Protein AF-A0A4Q3TUW5-F1 (afdb_monomer_lite)

Structure (mmCIF, N/CA/C/O backbone):
data_AF-A0A4Q3TUW5-F1
#
_entry.id   AF-A0A4Q3TUW5-F1
#
loop_
_atom_site.group_PDB
_atom_site.id
_atom_site.type_symbol
_atom_site.label_atom_id
_atom_site.label_alt_id
_atom_site.label_comp_id
_atom_site.label_asym_id
_atom_site.label_entity_id
_atom_site.label_seq_id
_atom_site.pdbx_PDB_ins_code
_atom_site.Cartn_x
_atom_site.Cartn_y
_atom_site.Cartn_z
_atom_site.occupancy
_atom_site.B_iso_or_equiv
_atom_site.auth_seq_id
_atom_site.auth_comp_id
_atom_site.auth_asym_id
_atom_site.auth_atom_id
_atom_site.pdbx_PDB_model_num
ATOM 1 N N . MET A 1 1 ? -29.028 70.448 -0.053 1.00 42.56 1 MET A N 1
ATOM 2 C CA . MET A 1 1 ? -29.211 69.020 -0.396 1.00 42.56 1 MET A CA 1
ATOM 3 C C . MET A 1 1 ? -28.062 68.626 -1.316 1.00 42.56 1 MET A C 1
ATOM 5 O O . MET A 1 1 ? -27.675 69.491 -2.091 1.00 42.56 1 MET A O 1
ATOM 9 N N . ASN A 1 2 ? -27.548 67.391 -1.202 1.00 38.75 2 ASN A N 1
ATOM 10 C CA . ASN A 1 2 ? -26.558 66.695 -2.062 1.00 38.75 2 ASN A CA 1
ATOM 11 C C . ASN A 1 2 ? -25.216 66.397 -1.357 1.00 38.75 2 ASN A C 1
ATOM 13 O O . ASN A 1 2 ? -24.360 67.266 -1.216 1.00 38.75 2 ASN A O 1
ATOM 17 N N . ARG A 1 3 ? -25.039 65.134 -0.942 1.00 40.03 3 ARG A N 1
ATOM 18 C CA . ARG A 1 3 ? -23.744 64.513 -0.608 1.00 40.03 3 ARG A CA 1
ATOM 19 C C . ARG A 1 3 ? -23.349 63.587 -1.771 1.00 40.03 3 ARG A C 1
ATOM 21 O O . ARG A 1 3 ? -24.247 62.940 -2.309 1.00 40.03 3 ARG A O 1
ATOM 28 N N . PRO A 1 4 ? -22.064 63.486 -2.151 1.00 46.38 4 PRO A N 1
ATOM 29 C CA . PRO A 1 4 ? -21.613 62.557 -3.181 1.00 46.38 4 PRO A CA 1
ATOM 30 C C . PRO A 1 4 ? -21.375 61.166 -2.579 1.00 46.38 4 PRO A C 1
ATOM 32 O O . PRO A 1 4 ? -21.026 61.040 -1.403 1.00 46.38 4 PRO A O 1
ATOM 35 N N . SER A 1 5 ? -21.530 60.108 -3.372 1.00 41.59 5 SER A N 1
ATOM 36 C CA . SER A 1 5 ? -21.041 58.769 -3.021 1.00 41.59 5 SER A CA 1
ATOM 37 C C . SER A 1 5 ? -20.654 58.016 -4.294 1.00 41.59 5 SER A C 1
ATOM 39 O O . SER A 1 5 ? -21.504 57.727 -5.131 1.00 41.59 5 SER A O 1
ATOM 41 N N . LEU A 1 6 ? -19.352 57.749 -4.437 1.00 49.25 6 LEU A N 1
ATOM 42 C CA . LEU A 1 6 ? -18.800 56.729 -5.328 1.00 49.25 6 LEU A CA 1
ATOM 43 C C . LEU A 1 6 ? -19.151 55.344 -4.771 1.00 49.25 6 LEU A C 1
ATOM 45 O O . LEU A 1 6 ? -19.050 55.142 -3.563 1.00 49.25 6 LEU A O 1
ATOM 49 N N . ALA A 1 7 ? -19.403 54.373 -5.645 1.00 38.47 7 ALA A N 1
ATOM 50 C CA . ALA A 1 7 ? -19.049 52.986 -5.366 1.00 38.47 7 ALA A CA 1
ATOM 51 C C . ALA A 1 7 ? -18.741 52.247 -6.672 1.00 38.47 7 ALA A C 1
ATOM 53 O O . ALA A 1 7 ? -19.529 52.252 -7.616 1.00 38.47 7 ALA A O 1
ATOM 54 N N . ALA A 1 8 ? -17.550 51.655 -6.696 1.00 43.69 8 ALA A N 1
ATOM 55 C CA . ALA A 1 8 ? -17.037 50.764 -7.716 1.00 43.69 8 ALA A CA 1
ATOM 56 C C . ALA A 1 8 ? -17.825 49.446 -7.736 1.00 43.69 8 ALA A C 1
ATOM 58 O O . ALA A 1 8 ? -18.178 48.924 -6.680 1.00 43.69 8 ALA A O 1
ATOM 59 N N . ALA A 1 9 ? -18.036 48.875 -8.920 1.00 39.12 9 ALA A N 1
ATOM 60 C CA . ALA A 1 9 ? -18.413 47.474 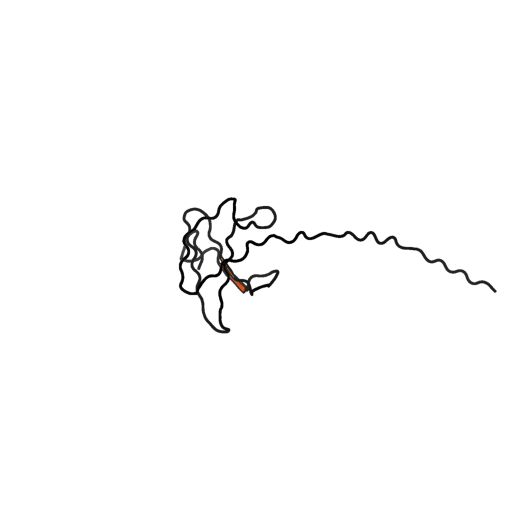-9.047 1.00 39.12 9 ALA A CA 1
ATOM 61 C C . ALA A 1 9 ? -17.156 46.677 -9.412 1.00 39.12 9 ALA A C 1
ATOM 63 O O . ALA A 1 9 ? -16.586 46.829 -10.490 1.00 39.12 9 ALA A O 1
ATOM 64 N N . VAL A 1 10 ? -16.703 45.887 -8.442 1.00 45.72 10 VAL A N 1
ATOM 65 C CA . VAL A 1 10 ? -15.608 44.923 -8.531 1.00 45.72 10 VAL A CA 1
ATOM 66 C C . VAL A 1 10 ? -16.059 43.774 -9.433 1.00 45.72 10 VAL A C 1
ATOM 68 O O . VAL A 1 10 ? -17.047 43.109 -9.132 1.00 45.72 10 VAL A O 1
ATOM 71 N N . SER A 1 11 ? -15.347 43.526 -10.532 1.00 42.22 11 SER A N 1
ATOM 72 C CA . SER A 1 11 ? -15.544 42.311 -11.327 1.00 42.22 11 SER A CA 1
ATOM 73 C C . SER A 1 11 ? -14.943 41.124 -10.584 1.00 42.22 11 SER A C 1
ATOM 75 O O . SER A 1 11 ? -13.726 40.952 -10.557 1.00 42.22 11 SER A O 1
ATOM 77 N N . THR A 1 12 ? -15.786 40.283 -9.994 1.00 53.69 12 THR A N 1
ATOM 78 C CA . THR A 1 12 ? -15.377 38.956 -9.533 1.00 53.69 12 THR A CA 1
ATOM 79 C C . THR A 1 12 ? -15.289 38.028 -10.740 1.00 53.69 12 THR A C 1
ATOM 81 O O . THR A 1 12 ? -16.297 37.487 -11.193 1.00 53.69 12 THR A O 1
ATOM 84 N N . VAL A 1 13 ? -14.086 37.840 -11.279 1.00 51.00 13 VAL A N 1
ATOM 85 C CA . VAL A 1 13 ? -13.803 36.658 -12.097 1.00 51.00 13 VAL A CA 1
ATOM 86 C C . VAL A 1 13 ? -13.690 35.489 -11.122 1.00 51.00 13 VAL A C 1
ATOM 88 O O . VAL A 1 13 ? -12.693 35.354 -10.419 1.00 51.00 13 VAL A O 1
ATOM 91 N N . ALA A 1 14 ? -14.739 34.676 -11.027 1.00 53.44 14 ALA A N 1
ATOM 92 C CA . ALA A 1 14 ? -14.663 33.398 -10.337 1.00 53.44 14 ALA A CA 1
ATOM 93 C C . ALA A 1 14 ? -13.875 32.428 -11.232 1.00 53.44 14 ALA A C 1
ATOM 95 O O . ALA A 1 14 ? -14.402 31.940 -12.231 1.00 53.44 14 ALA A O 1
ATOM 96 N N . LEU A 1 15 ? -12.604 32.174 -10.903 1.00 52.22 15 LEU A N 1
ATOM 97 C CA . LEU A 1 15 ? -11.896 31.005 -11.423 1.00 52.22 15 LEU A CA 1
ATOM 98 C C . LEU A 1 15 ? -12.567 29.768 -10.814 1.00 52.22 15 LEU A C 1
ATOM 100 O O . LEU A 1 15 ? -12.303 29.401 -9.672 1.00 52.22 15 LEU A O 1
ATOM 104 N N . LEU A 1 16 ? -13.471 29.147 -11.568 1.00 49.72 16 LEU A N 1
ATOM 105 C CA . LEU A 1 16 ? -13.942 27.797 -11.286 1.00 49.72 16 LEU A CA 1
ATOM 106 C C . LEU A 1 16 ? -12.793 26.844 -11.612 1.00 49.72 16 LEU A C 1
ATOM 108 O O . LEU A 1 16 ? -12.635 26.416 -12.755 1.00 49.72 16 LEU A O 1
ATOM 112 N N . TRP A 1 17 ? -11.963 26.538 -10.617 1.00 59.00 17 TRP A N 1
ATOM 113 C CA . TRP A 1 17 ? -11.094 25.376 -10.706 1.00 59.00 17 TRP A CA 1
ATOM 114 C C . TRP A 1 17 ? -12.005 24.157 -10.581 1.00 59.00 17 TRP A C 1
ATOM 116 O O . TRP A 1 17 ? -12.429 23.785 -9.490 1.00 59.00 17 TRP A O 1
ATOM 126 N N . ALA A 1 18 ? -12.414 23.597 -11.717 1.00 54.12 18 ALA A N 1
ATOM 127 C CA . ALA A 1 18 ? -13.023 22.282 -11.721 1.00 54.12 18 ALA A CA 1
ATOM 128 C C . ALA A 1 18 ? -11.914 21.293 -11.348 1.00 54.12 18 ALA A C 1
ATOM 130 O O . ALA A 1 18 ? -11.131 20.887 -12.206 1.00 54.12 18 ALA A O 1
ATOM 131 N N . ALA A 1 19 ? -11.818 20.950 -10.063 1.00 51.56 19 ALA A N 1
ATOM 132 C CA . ALA A 1 19 ? -11.177 19.714 -9.657 1.00 51.56 19 ALA A CA 1
ATOM 133 C C . ALA A 1 19 ? -11.987 18.597 -10.322 1.00 51.56 19 ALA A C 1
ATOM 135 O O . ALA A 1 19 ? -13.115 18.306 -9.919 1.00 51.56 19 ALA A O 1
ATOM 136 N N . ALA A 1 20 ? -11.474 18.056 -11.427 1.00 48.66 20 ALA A N 1
ATOM 137 C CA . ALA A 1 20 ? -11.982 16.791 -11.923 1.00 48.66 20 ALA A CA 1
ATOM 138 C C . ALA A 1 20 ? -11.838 15.795 -10.765 1.00 48.66 20 ALA A C 1
ATOM 140 O O . ALA A 1 20 ? -10.773 15.785 -10.139 1.00 48.66 20 ALA A O 1
ATOM 141 N N . PRO A 1 21 ? -12.874 15.007 -10.431 1.00 45.53 21 PRO A N 1
ATOM 142 C CA . PRO A 1 21 ? -12.685 13.945 -9.464 1.00 45.53 21 PRO A CA 1
ATOM 143 C C . PRO A 1 21 ? -11.547 13.085 -10.005 1.00 45.53 21 PRO A C 1
ATOM 145 O O . PRO A 1 21 ? -11.609 12.630 -11.152 1.00 45.53 21 PRO A O 1
ATOM 148 N N . ALA A 1 22 ? -10.486 12.918 -9.217 1.00 51.28 22 ALA A N 1
ATOM 149 C CA . ALA A 1 22 ? -9.577 11.819 -9.457 1.00 51.28 22 ALA A CA 1
ATOM 150 C C . ALA A 1 22 ? -10.475 10.582 -9.500 1.00 51.28 22 ALA A C 1
ATOM 152 O O . ALA A 1 22 ? -11.220 10.327 -8.551 1.00 51.28 22 ALA A O 1
ATOM 153 N N . LEU A 1 23 ? -10.500 9.881 -10.632 1.00 47.69 23 LEU A N 1
ATOM 154 C CA . LEU A 1 23 ? -11.082 8.551 -10.669 1.00 47.69 23 LEU A CA 1
ATOM 155 C C . LEU A 1 23 ? -10.118 7.677 -9.872 1.00 47.69 23 LEU A C 1
ATOM 157 O O . LEU A 1 23 ? -9.266 7.007 -10.446 1.00 47.69 23 LEU A O 1
ATOM 161 N N . ALA A 1 24 ? -10.189 7.780 -8.545 1.00 55.66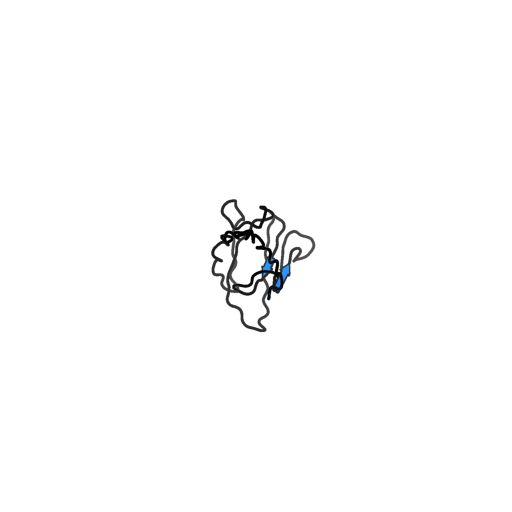 24 ALA A N 1
ATOM 162 C CA . ALA A 1 24 ? -9.609 6.793 -7.666 1.00 55.66 24 ALA A CA 1
ATOM 163 C C . ALA A 1 24 ? -10.200 5.455 -8.111 1.00 55.66 24 ALA A C 1
ATOM 165 O O . ALA A 1 24 ? -11.414 5.349 -8.330 1.00 55.66 24 ALA A O 1
ATOM 166 N N . GLN A 1 25 ? -9.335 4.472 -8.337 1.00 65.19 25 GLN A N 1
ATOM 167 C CA . GLN A 1 25 ? -9.772 3.103 -8.550 1.00 65.19 25 GLN A CA 1
ATOM 168 C C . GLN A 1 25 ? -10.757 2.748 -7.429 1.00 65.19 25 GLN A C 1
ATOM 170 O O . GLN A 1 25 ? -10.513 3.079 -6.269 1.00 65.19 25 GLN A O 1
ATOM 175 N N . ASP A 1 26 ? -11.890 2.117 -7.755 1.00 76.88 26 ASP A N 1
ATOM 176 C CA . ASP A 1 26 ? -12.783 1.623 -6.705 1.00 76.88 26 ASP A CA 1
ATOM 177 C C . ASP A 1 26 ? -11.979 0.639 -5.845 1.00 76.88 26 ASP A C 1
ATOM 179 O O . ASP A 1 26 ? -11.594 -0.436 -6.313 1.00 76.88 26 ASP A O 1
ATOM 183 N N . ALA A 1 27 ? -11.687 1.040 -4.604 1.00 87.12 27 ALA A N 1
ATOM 184 C CA . ALA A 1 27 ? -10.825 0.279 -3.711 1.00 87.12 27 ALA A CA 1
ATOM 185 C C . ALA A 1 27 ? -11.361 -1.148 -3.539 1.00 87.12 27 ALA A C 1
ATOM 187 O O . ALA A 1 27 ? -12.515 -1.362 -3.139 1.00 87.12 27 ALA A O 1
ATOM 188 N N . GLN A 1 28 ? -10.513 -2.132 -3.824 1.00 92.00 28 GLN A N 1
ATOM 189 C CA . GLN A 1 28 ? -10.901 -3.533 -3.814 1.00 92.00 28 GLN A CA 1
ATOM 190 C C . GLN A 1 28 ? -11.080 -4.028 -2.372 1.00 92.00 28 GLN A C 1
ATOM 192 O O . GLN A 1 28 ? -10.222 -3.788 -1.521 1.00 92.00 28 GLN A O 1
ATOM 197 N N . PRO A 1 29 ? -12.157 -4.763 -2.047 1.00 94.94 29 PRO A N 1
ATOM 198 C CA . PRO A 1 29 ? -12.320 -5.314 -0.709 1.00 94.94 29 PRO A CA 1
ATOM 199 C C . PRO A 1 29 ? -11.222 -6.335 -0.390 1.00 94.94 29 PRO A C 1
ATOM 201 O O . PRO A 1 29 ? -11.073 -7.337 -1.093 1.00 94.94 29 PRO A O 1
ATOM 204 N N . LEU A 1 30 ? -10.521 -6.143 0.724 1.00 95.88 30 LEU A N 1
ATOM 205 C CA . LEU A 1 30 ? -9.502 -7.053 1.231 1.00 95.88 30 LEU A CA 1
ATOM 206 C C . LEU A 1 30 ? -9.884 -7.555 2.624 1.00 95.88 30 LEU A C 1
ATOM 208 O O . LEU A 1 30 ? -10.303 -6.805 3.503 1.00 95.88 30 LEU A O 1
ATOM 212 N N . ARG A 1 31 ? -9.738 -8.863 2.845 1.00 96.50 31 ARG A N 1
ATOM 213 C CA . ARG A 1 31 ? -9.900 -9.448 4.181 1.00 96.50 31 ARG A CA 1
ATOM 214 C C . ARG A 1 31 ? -8.560 -9.441 4.900 1.00 96.50 31 ARG A C 1
ATOM 216 O O . ARG A 1 31 ? -7.566 -9.883 4.335 1.00 96.50 31 ARG A O 1
ATOM 223 N N . ILE A 1 32 ? -8.551 -9.031 6.165 1.00 95.69 32 ILE A N 1
ATOM 224 C CA . ILE A 1 32 ? -7.354 -9.120 7.011 1.00 95.69 32 ILE A CA 1
ATOM 225 C C . ILE A 1 32 ? -6.869 -10.577 7.063 1.00 95.69 32 ILE A C 1
ATOM 227 O O . ILE A 1 32 ? -7.656 -11.494 7.311 1.00 95.69 32 ILE A O 1
ATOM 231 N N . GLY A 1 33 ? -5.571 -10.774 6.819 1.00 95.62 33 GLY A N 1
ATOM 232 C CA . GLY A 1 33 ? -4.931 -12.089 6.718 1.00 95.62 33 GLY A CA 1
ATOM 233 C C . GLY A 1 33 ? -4.981 -12.719 5.322 1.00 95.62 33 GLY A C 1
ATOM 234 O O . GLY A 1 33 ? -4.484 -13.830 5.150 1.00 95.62 33 GLY A O 1
ATOM 235 N N . ALA A 1 34 ? -5.575 -12.050 4.330 1.00 97.00 34 ALA A N 1
ATOM 236 C CA . ALA A 1 34 ? -5.456 -12.454 2.935 1.00 97.00 34 ALA A CA 1
ATOM 237 C C . ALA A 1 34 ? -4.111 -12.014 2.338 1.00 97.00 34 ALA A C 1
ATOM 239 O O . ALA A 1 34 ? -3.529 -11.015 2.751 1.00 97.00 34 ALA A O 1
ATOM 240 N N . THR A 1 35 ? -3.664 -12.750 1.323 1.00 96.81 35 THR A N 1
ATOM 241 C CA . THR A 1 35 ? -2.527 -12.387 0.473 1.00 96.81 35 THR A CA 1
ATOM 242 C C . THR A 1 35 ? -3.045 -12.076 -0.920 1.00 96.81 35 THR A C 1
ATOM 244 O O . THR A 1 35 ? -3.843 -12.845 -1.465 1.00 96.81 35 THR A O 1
ATOM 247 N N . VAL A 1 36 ? -2.573 -10.976 -1.497 1.00 96.81 36 VAL A N 1
ATOM 248 C CA . VAL A 1 36 ? -2.830 -10.612 -2.890 1.00 96.81 36 VAL A CA 1
ATOM 249 C C . VAL A 1 36 ? -1.545 -10.810 -3.682 1.00 96.81 36 VAL A C 1
ATOM 251 O O . VAL A 1 36 ? -0.469 -10.464 -3.209 1.00 96.81 36 VAL A O 1
ATOM 254 N N . ASN A 1 37 ? -1.660 -11.403 -4.869 1.00 96.75 37 ASN A N 1
ATOM 255 C CA . ASN A 1 37 ? -0.573 -11.484 -5.839 1.00 96.75 37 ASN A CA 1
ATOM 256 C C . ASN A 1 37 ? -1.032 -10.743 -7.091 1.00 96.75 37 ASN A C 1
ATOM 258 O O . ASN A 1 37 ? -2.112 -11.041 -7.605 1.00 96.75 37 ASN A O 1
ATOM 262 N N . GLY A 1 38 ? -0.223 -9.805 -7.570 1.00 94.44 38 GLY A N 1
ATOM 263 C CA . GLY A 1 38 ? -0.590 -8.924 -8.670 1.00 94.44 38 GLY A CA 1
ATOM 264 C C . GLY A 1 38 ? 0.622 -8.231 -9.277 1.00 94.44 38 GLY A C 1
ATOM 265 O O . GLY A 1 38 ? 1.764 -8.602 -9.006 1.00 94.44 38 GLY A O 1
ATOM 266 N N . ALA A 1 39 ? 0.349 -7.245 -10.121 1.00 95.25 39 ALA A N 1
ATOM 267 C CA . ALA A 1 39 ? 1.343 -6.384 -10.740 1.00 95.25 39 ALA A CA 1
ATOM 268 C C . ALA A 1 39 ? 0.721 -5.007 -10.962 1.00 95.25 39 ALA A C 1
ATOM 270 O O . ALA A 1 39 ? -0.458 -4.935 -11.288 1.00 95.25 39 ALA A O 1
ATOM 271 N N . LEU A 1 40 ? 1.533 -3.958 -10.852 1.00 93.75 40 LEU A N 1
ATOM 272 C CA . LEU A 1 40 ? 1.143 -2.613 -11.254 1.00 93.75 40 LEU A CA 1
ATOM 273 C C . LEU A 1 40 ? 1.360 -2.456 -12.764 1.00 93.75 40 LEU A C 1
ATOM 275 O O . LEU A 1 40 ? 2.442 -2.721 -13.293 1.00 93.75 40 LEU A O 1
ATOM 279 N N . THR A 1 41 ? 0.316 -2.039 -13.460 1.00 93.69 41 THR A N 1
ATOM 280 C CA . THR A 1 41 ? 0.203 -1.950 -14.914 1.00 93.69 41 THR A CA 1
ATOM 281 C C . THR A 1 41 ? -0.329 -0.579 -15.339 1.00 93.69 41 THR A C 1
ATOM 283 O O . THR A 1 41 ? -0.672 0.275 -14.524 1.00 93.69 41 THR A O 1
ATOM 286 N N . ASP A 1 42 ? -0.410 -0.349 -16.652 1.00 90.62 42 ASP A N 1
ATOM 287 C CA . ASP A 1 42 ? -1.015 0.853 -17.252 1.00 90.62 42 ASP A CA 1
ATOM 288 C C . ASP A 1 42 ? -2.523 0.985 -17.060 1.00 90.62 42 ASP A C 1
ATOM 290 O O . ASP A 1 42 ? -3.075 2.045 -17.351 1.00 90.62 42 ASP A O 1
ATOM 294 N N . ALA A 1 43 ? -3.185 -0.061 -16.571 1.00 90.06 43 ALA A N 1
ATOM 295 C CA . ALA A 1 43 ? -4.610 -0.021 -16.279 1.00 90.06 43 ALA A CA 1
ATOM 296 C C . ALA A 1 43 ? -4.929 0.432 -14.843 1.00 90.06 43 ALA A C 1
ATOM 298 O O . ALA A 1 43 ? -6.092 0.738 -14.579 1.00 90.06 43 ALA A O 1
ATOM 299 N N . ASP A 1 44 ? -3.934 0.472 -13.953 1.00 92.25 44 ASP A N 1
ATOM 300 C CA . ASP A 1 44 ? -4.154 0.672 -12.518 1.00 92.25 44 ASP A CA 1
ATOM 301 C C . ASP A 1 44 ? -4.179 2.153 -12.118 1.00 92.25 44 ASP A C 1
ATOM 303 O O . ASP A 1 44 ? -3.931 3.061 -12.925 1.00 92.25 44 ASP A O 1
ATOM 307 N N . GLY A 1 45 ? -4.499 2.388 -10.843 1.00 90.00 45 GLY A N 1
ATOM 308 C CA . GLY A 1 45 ? -4.531 3.709 -10.231 1.00 90.00 45 GLY A CA 1
ATOM 309 C C . GLY A 1 45 ? -3.227 4.471 -10.448 1.00 90.00 45 GLY A C 1
ATOM 310 O O . GLY A 1 45 ? -2.135 3.902 -10.474 1.00 90.00 45 GLY A O 1
ATOM 311 N N . LYS A 1 46 ? -3.343 5.787 -10.628 1.00 91.50 46 LYS A N 1
ATOM 312 C CA . LYS A 1 46 ? -2.223 6.662 -10.974 1.00 91.50 46 LYS A CA 1
ATOM 313 C C . LYS A 1 46 ? -2.254 7.934 -10.144 1.00 91.50 46 LYS A C 1
ATOM 315 O O . LYS A 1 46 ? -3.304 8.568 -10.016 1.00 91.50 46 LYS A O 1
ATOM 320 N N . ALA A 1 47 ? -1.105 8.289 -9.582 1.00 88.12 47 ALA A N 1
ATOM 321 C CA . ALA A 1 47 ? -0.938 9.509 -8.808 1.00 88.12 47 ALA A CA 1
ATOM 322 C C . ALA A 1 47 ? -1.075 10.770 -9.674 1.00 88.12 47 ALA A C 1
ATOM 324 O O . ALA A 1 47 ? -1.086 10.715 -10.912 1.00 88.12 47 ALA A O 1
ATOM 325 N N . ALA A 1 48 ? -1.136 11.931 -9.015 1.00 85.69 48 ALA A N 1
ATOM 326 C CA . ALA A 1 48 ? -0.973 13.203 -9.706 1.00 85.69 48 ALA A CA 1
ATOM 327 C C . ALA A 1 48 ? 0.327 13.189 -10.530 1.00 85.69 48 ALA A C 1
ATOM 329 O O . ALA A 1 48 ? 1.319 12.576 -10.142 1.00 85.69 48 ALA A O 1
ATOM 330 N N . ASP A 1 49 ? 0.283 13.806 -11.708 1.00 88.50 49 ASP A N 1
ATOM 331 C CA . ASP A 1 49 ? 1.426 13.916 -12.621 1.00 88.50 49 ASP A CA 1
ATOM 332 C C . ASP A 1 49 ? 2.086 12.588 -13.064 1.00 88.50 49 ASP A C 1
ATOM 334 O O . ASP A 1 49 ? 3.160 12.620 -13.657 1.00 88.50 49 ASP A O 1
ATOM 338 N N . ASP A 1 50 ? 1.418 11.434 -12.889 1.00 84.94 50 ASP A N 1
ATOM 339 C CA . ASP A 1 50 ? 1.959 10.098 -13.235 1.00 84.94 50 ASP A CA 1
ATOM 340 C C . ASP A 1 50 ? 3.191 9.691 -12.415 1.00 84.94 50 ASP A C 1
ATOM 342 O O . ASP A 1 50 ? 4.033 8.935 -12.895 1.00 84.94 50 ASP A O 1
ATOM 346 N N . GLU A 1 51 ? 3.307 10.203 -11.187 1.00 88.69 51 GLU A N 1
ATOM 347 C CA . GLU A 1 51 ? 4.469 9.951 -10.328 1.00 88.69 51 GLU A CA 1
ATOM 348 C C . GLU A 1 51 ? 4.619 8.468 -9.956 1.00 88.69 51 GLU A C 1
ATOM 350 O O . GLU A 1 51 ? 5.724 7.930 -9.976 1.00 88.69 51 GLU A O 1
ATOM 355 N N . TYR A 1 52 ? 3.507 7.791 -9.662 1.00 90.81 52 TYR A N 1
ATOM 356 C CA . TYR A 1 52 ? 3.485 6.368 -9.335 1.00 9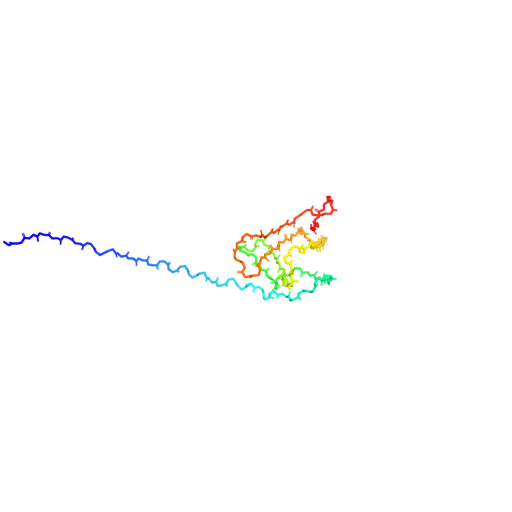0.81 52 TYR A CA 1
ATOM 357 C C . TYR A 1 52 ? 2.155 5.710 -9.715 1.00 90.81 52 TYR A C 1
ATOM 359 O O . TYR A 1 52 ? 1.137 6.374 -9.955 1.00 90.81 52 TYR A O 1
ATOM 367 N N . ARG A 1 53 ? 2.183 4.375 -9.749 1.00 94.19 53 ARG A N 1
ATOM 368 C CA . ARG A 1 53 ? 1.015 3.506 -9.918 1.00 94.19 53 ARG A CA 1
ATOM 369 C C . ARG A 1 53 ? 0.665 2.839 -8.600 1.00 94.19 53 ARG A C 1
ATOM 371 O O . ARG A 1 53 ? 1.558 2.604 -7.791 1.00 94.19 53 ARG A O 1
ATOM 378 N N . TYR A 1 54 ? -0.608 2.539 -8.388 1.00 93.94 54 TYR A N 1
ATOM 379 C CA . TYR A 1 54 ? -1.068 1.934 -7.144 1.00 93.94 54 TYR A CA 1
ATOM 380 C C . TYR A 1 54 ? -2.324 1.083 -7.334 1.00 93.94 54 TYR A C 1
ATOM 382 O O . TYR A 1 54 ? -3.127 1.315 -8.238 1.00 93.94 54 TYR A O 1
ATOM 390 N N . ASP A 1 55 ? -2.497 0.143 -6.407 1.00 94.62 55 ASP A N 1
ATOM 391 C CA . ASP A 1 55 ? -3.741 -0.576 -6.173 1.00 94.62 55 ASP A CA 1
ATOM 392 C C . ASP A 1 55 ? -4.303 -0.198 -4.805 1.00 94.62 55 ASP A C 1
ATOM 394 O O . ASP A 1 55 ? -3.636 -0.373 -3.784 1.00 94.62 55 ASP A O 1
ATOM 398 N N . ASP A 1 56 ? -5.558 0.247 -4.777 1.00 92.88 56 ASP A N 1
ATOM 399 C CA . ASP A 1 56 ? -6.260 0.522 -3.527 1.00 92.88 56 ASP A CA 1
ATOM 400 C C . ASP A 1 56 ? -7.011 -0.703 -3.008 1.00 92.88 56 ASP A C 1
ATOM 402 O O . ASP A 1 56 ? -7.788 -1.344 -3.727 1.00 92.88 56 ASP A O 1
ATOM 406 N N . TYR A 1 57 ? -6.860 -0.960 -1.708 1.00 94.25 57 TYR A N 1
ATOM 407 C CA . TYR A 1 57 ? -7.592 -1.993 -0.985 1.00 94.25 57 TYR A CA 1
ATOM 408 C C . TYR A 1 57 ? -8.336 -1.403 0.215 1.00 94.25 57 TYR A C 1
ATOM 410 O O . TYR A 1 57 ? -7.796 -0.599 0.971 1.00 94.25 57 TYR A O 1
ATOM 418 N N . ARG A 1 58 ? -9.572 -1.860 0.440 1.00 95.19 58 ARG A N 1
ATOM 419 C CA . ARG A 1 58 ? -10.401 -1.483 1.594 1.00 95.19 58 ARG A CA 1
ATOM 420 C C . ARG A 1 58 ? -10.618 -2.683 2.508 1.00 95.19 58 ARG A C 1
ATOM 422 O O . ARG A 1 58 ? -11.050 -3.741 2.055 1.00 95.19 58 ARG A O 1
ATOM 429 N N . PHE A 1 59 ? -10.384 -2.511 3.804 1.00 95.00 59 PHE A N 1
ATOM 430 C CA . PHE A 1 59 ? -10.620 -3.537 4.819 1.00 95.00 59 PHE A CA 1
ATOM 431 C C . PHE A 1 59 ? -11.204 -2.927 6.097 1.00 95.00 59 PHE A C 1
ATOM 433 O O . PHE A 1 59 ? -10.933 -1.777 6.432 1.00 95.00 59 PHE A O 1
ATOM 440 N N . ASP A 1 60 ? -11.981 -3.715 6.841 1.00 95.56 60 ASP A N 1
ATOM 441 C CA . ASP A 1 60 ? -12.537 -3.293 8.127 1.00 95.56 60 ASP A CA 1
ATOM 442 C C . ASP A 1 60 ? -11.555 -3.572 9.273 1.00 95.56 60 ASP A C 1
ATOM 444 O O . ASP A 1 60 ? -11.177 -4.721 9.520 1.00 95.56 60 ASP A O 1
ATOM 448 N N . ALA A 1 61 ? -11.199 -2.531 10.027 1.00 92.69 61 ALA A N 1
ATOM 449 C CA . ALA A 1 61 ? -10.365 -2.616 11.226 1.00 92.69 61 ALA A CA 1
ATOM 450 C C . ALA A 1 61 ? -11.102 -2.095 12.469 1.00 92.69 61 ALA A C 1
ATOM 452 O O . ALA A 1 61 ? -12.063 -1.330 12.387 1.00 92.69 61 ALA A O 1
ATOM 453 N N . ARG A 1 62 ? -10.646 -2.509 13.656 1.00 93.31 62 ARG A N 1
ATOM 454 C CA . ARG A 1 62 ? -11.179 -2.033 14.943 1.00 93.31 62 ARG 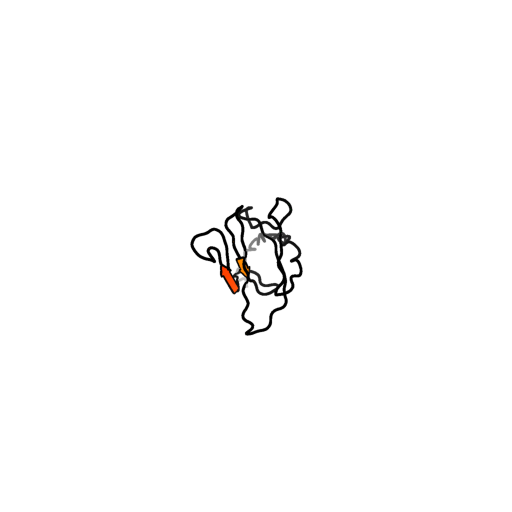A CA 1
ATOM 455 C C . ARG A 1 62 ? -10.204 -1.070 15.606 1.00 93.31 62 ARG A C 1
ATOM 457 O O . ARG A 1 62 ? -8.994 -1.271 15.556 1.00 93.31 62 ARG A O 1
ATOM 464 N N . ALA A 1 63 ? -10.727 -0.069 16.312 1.00 89.38 63 ALA A N 1
ATOM 465 C CA . ALA A 1 63 ? -9.898 0.813 17.128 1.00 89.38 63 ALA A CA 1
ATOM 466 C C . ALA A 1 63 ? -9.055 0.002 18.132 1.00 89.38 63 ALA A C 1
ATOM 468 O O . ALA A 1 63 ? -9.571 -0.882 18.820 1.00 89.38 63 ALA A O 1
ATOM 469 N N . GLY A 1 64 ? -7.753 0.293 18.197 1.00 90.94 64 GLY A N 1
ATOM 470 C CA . GLY A 1 64 ? -6.794 -0.425 19.044 1.00 90.94 64 GLY A CA 1
ATOM 471 C C . GLY A 1 64 ? -6.326 -1.781 18.499 1.00 90.94 64 GLY A C 1
ATOM 472 O O . GLY A 1 64 ? -5.507 -2.438 19.141 1.00 90.94 64 GLY A O 1
ATOM 473 N N . GLN A 1 65 ? -6.808 -2.215 17.331 1.00 94.12 65 GLN A N 1
ATOM 474 C CA . GLN A 1 65 ? -6.289 -3.400 16.655 1.00 94.12 65 GLN A CA 1
ATOM 475 C C . GLN A 1 65 ? -4.912 -3.097 16.057 1.00 94.12 65 GLN A C 1
ATOM 477 O O . GLN A 1 65 ? -4.755 -2.142 15.302 1.00 94.12 65 GLN A O 1
ATOM 482 N N . ARG A 1 66 ? -3.918 -3.931 16.375 1.00 92.38 66 ARG A N 1
ATOM 483 C CA . ARG A 1 66 ? -2.606 -3.876 15.726 1.00 92.38 66 ARG A CA 1
ATOM 484 C C . ARG A 1 66 ? -2.647 -4.695 14.442 1.00 92.38 66 ARG A C 1
ATOM 486 O O . ARG A 1 66 ? -3.035 -5.863 14.480 1.00 92.38 66 ARG A O 1
ATOM 493 N N . LEU A 1 67 ? -2.249 -4.073 13.341 1.00 92.06 67 LEU A N 1
ATOM 494 C CA . LEU A 1 67 ? -2.165 -4.679 12.018 1.00 92.06 67 LEU A CA 1
ATOM 495 C C . LEU A 1 67 ? -0.749 -4.522 11.471 1.00 92.06 67 LEU A C 1
ATOM 497 O O . LEU A 1 67 ? 0.010 -3.678 11.940 1.00 92.06 67 LEU A O 1
ATOM 501 N N . GLU A 1 68 ? -0.424 -5.379 10.517 1.00 93.25 68 GLU A N 1
ATOM 502 C CA . GLU A 1 68 ? 0.823 -5.400 9.762 1.00 93.25 68 GLU A CA 1
ATOM 503 C C . GLU A 1 68 ? 0.447 -5.702 8.311 1.00 93.25 68 GLU A C 1
ATOM 505 O O . GLU A 1 68 ? -0.404 -6.570 8.070 1.00 93.25 68 GLU A O 1
ATOM 510 N N . ALA A 1 69 ? 1.039 -4.972 7.371 1.00 93.31 69 ALA A N 1
ATOM 511 C CA . ALA A 1 69 ? 0.810 -5.145 5.946 1.00 93.31 69 ALA A CA 1
ATOM 512 C C . ALA A 1 69 ? 2.171 -5.264 5.275 1.00 93.31 69 ALA A C 1
ATOM 514 O O . ALA A 1 69 ? 2.979 -4.368 5.395 1.00 93.31 69 ALA A O 1
ATOM 515 N N . ILE A 1 70 ? 2.429 -6.371 4.585 1.00 94.44 70 ILE A N 1
ATOM 516 C CA . ILE A 1 70 ? 3.723 -6.601 3.942 1.00 94.44 70 ILE A CA 1
ATOM 517 C C . ILE A 1 70 ? 3.526 -6.530 2.434 1.00 94.44 70 ILE A C 1
ATOM 519 O O . ILE A 1 70 ? 2.713 -7.285 1.891 1.00 94.44 70 ILE A O 1
ATOM 523 N N . LEU A 1 71 ? 4.301 -5.675 1.774 1.00 95.00 71 LEU A N 1
ATOM 524 C CA . LEU A 1 71 ? 4.404 -5.605 0.321 1.00 95.00 71 LEU A CA 1
ATOM 525 C C . LEU A 1 71 ? 5.818 -5.998 -0.094 1.00 95.00 71 LEU A C 1
ATOM 527 O O . LEU A 1 71 ? 6.791 -5.501 0.464 1.00 95.00 71 LEU A O 1
ATOM 531 N N . ARG A 1 72 ? 5.917 -6.909 -1.065 1.00 93.88 72 ARG A N 1
ATOM 532 C CA . ARG A 1 72 ? 7.195 -7.352 -1.621 1.00 93.88 72 ARG A CA 1
ATOM 533 C C . ARG A 1 72 ? 7.191 -7.282 -3.129 1.00 93.88 72 ARG A C 1
ATOM 535 O O . ARG A 1 72 ? 6.213 -7.716 -3.748 1.00 93.88 72 ARG A O 1
ATOM 542 N N . SER A 1 73 ? 8.279 -6.790 -3.705 1.00 92.75 73 SER A N 1
ATOM 543 C CA . SER A 1 73 ? 8.423 -6.702 -5.154 1.00 92.75 73 SER A CA 1
ATOM 544 C C . SER A 1 73 ? 9.886 -6.655 -5.577 1.00 92.75 73 SER A C 1
ATOM 546 O O . SER A 1 73 ? 10.640 -5.789 -5.155 1.00 92.75 73 SER A O 1
ATOM 548 N N . ASP A 1 74 ? 10.255 -7.534 -6.509 1.00 91.94 74 ASP A N 1
ATOM 549 C CA . ASP A 1 74 ? 11.547 -7.456 -7.205 1.00 91.94 74 ASP A CA 1
ATOM 550 C C . ASP A 1 74 ? 11.505 -6.475 -8.397 1.00 91.94 74 ASP A C 1
ATOM 552 O O . ASP A 1 74 ? 12.514 -6.252 -9.068 1.00 91.94 74 ASP A O 1
ATOM 556 N N . ALA A 1 75 ? 10.319 -5.953 -8.739 1.00 92.56 75 ALA A N 1
ATOM 557 C CA . ALA A 1 75 ? 10.086 -5.189 -9.966 1.00 92.56 75 ALA A CA 1
ATOM 558 C C . ALA A 1 75 ? 10.058 -3.669 -9.754 1.00 92.56 75 ALA A C 1
ATOM 560 O O . ALA A 1 75 ? 10.231 -2.921 -10.717 1.00 92.56 75 ALA A O 1
ATOM 561 N N . PHE A 1 76 ? 9.804 -3.214 -8.530 1.00 91.56 76 PHE A N 1
ATOM 562 C CA . PHE A 1 76 ? 9.696 -1.803 -8.172 1.00 91.56 76 PHE A CA 1
ATOM 563 C C . PHE A 1 76 ? 9.991 -1.610 -6.686 1.00 91.56 76 PHE A C 1
ATOM 565 O O . PHE A 1 76 ? 9.946 -2.569 -5.922 1.00 91.56 76 PHE A O 1
ATOM 572 N N . ASP A 1 77 ? 10.255 -0.362 -6.309 1.00 91.69 77 ASP A N 1
ATOM 573 C CA . ASP A 1 77 ? 10.422 0.043 -4.917 1.00 91.69 77 ASP A CA 1
ATOM 574 C C . ASP A 1 77 ? 9.058 0.118 -4.220 1.00 91.69 77 ASP A C 1
ATOM 576 O O . ASP A 1 77 ? 8.168 0.845 -4.677 1.00 91.69 77 ASP A O 1
ATOM 580 N N . ALA A 1 78 ? 8.839 -0.722 -3.210 1.00 93.25 78 ALA A N 1
ATOM 581 C CA . ALA A 1 78 ? 7.536 -0.895 -2.590 1.00 93.25 78 ALA A CA 1
ATOM 582 C C . ALA A 1 78 ? 7.191 0.277 -1.673 1.00 93.25 78 ALA A C 1
ATOM 584 O O . ALA A 1 78 ? 7.984 0.708 -0.851 1.00 93.25 78 ALA A O 1
ATOM 585 N N . TYR A 1 79 ? 5.942 0.726 -1.764 1.00 93.94 79 TYR A N 1
ATOM 586 C CA . TYR A 1 79 ? 5.395 1.745 -0.884 1.00 93.94 79 TYR A CA 1
ATOM 587 C C . TYR A 1 79 ? 4.033 1.313 -0.359 1.00 93.94 79 TYR A C 1
ATOM 589 O O . TYR A 1 79 ? 3.169 0.874 -1.125 1.00 93.94 79 TYR A O 1
ATOM 597 N N . LEU A 1 80 ? 3.826 1.467 0.945 1.00 94.62 80 LEU A N 1
ATOM 598 C CA . LEU A 1 80 ? 2.537 1.292 1.596 1.00 94.62 80 LEU A CA 1
ATOM 599 C C . LEU A 1 80 ? 2.111 2.588 2.275 1.00 94.62 80 LEU A C 1
ATOM 601 O O . LEU A 1 80 ? 2.884 3.225 2.983 1.00 94.62 80 LEU A O 1
ATOM 605 N N . ALA A 1 81 ? 0.834 2.926 2.121 1.00 93.81 81 ALA A N 1
ATOM 606 C CA . ALA A 1 81 ? 0.180 3.994 2.857 1.00 93.81 81 ALA A CA 1
ATOM 607 C C . ALA A 1 81 ? -1.208 3.534 3.310 1.00 93.81 81 ALA A C 1
ATOM 609 O O . ALA A 1 81 ? -1.954 2.904 2.560 1.00 93.81 81 ALA A O 1
ATOM 610 N N . ILE A 1 82 ? -1.558 3.842 4.557 1.00 93.31 82 ILE A N 1
ATOM 611 C CA . ILE A 1 82 ? -2.864 3.530 5.135 1.00 93.31 82 ILE A CA 1
ATOM 612 C C . ILE A 1 82 ? -3.625 4.826 5.348 1.00 93.31 82 ILE A C 1
ATOM 614 O O . ILE A 1 82 ? -3.153 5.712 6.052 1.00 93.31 82 ILE A O 1
ATOM 618 N N . TYR A 1 83 ? -4.843 4.899 4.827 1.00 92.94 83 TYR A N 1
ATOM 619 C CA . TYR A 1 83 ? -5.739 6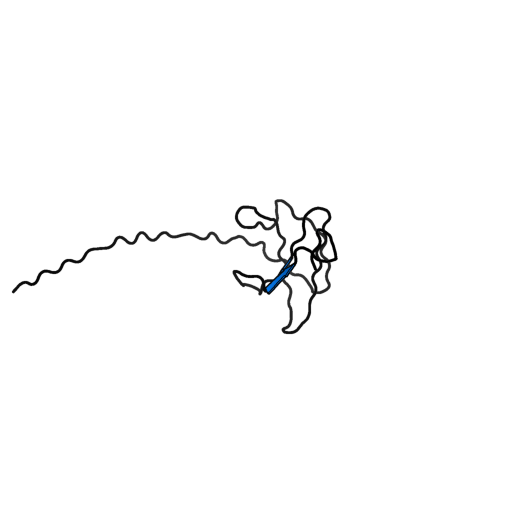.037 5.002 1.00 92.94 83 TYR A CA 1
ATOM 620 C C . TYR A 1 83 ? -6.970 5.623 5.806 1.00 92.94 83 TYR A C 1
ATOM 622 O O . TYR A 1 83 ? -7.397 4.4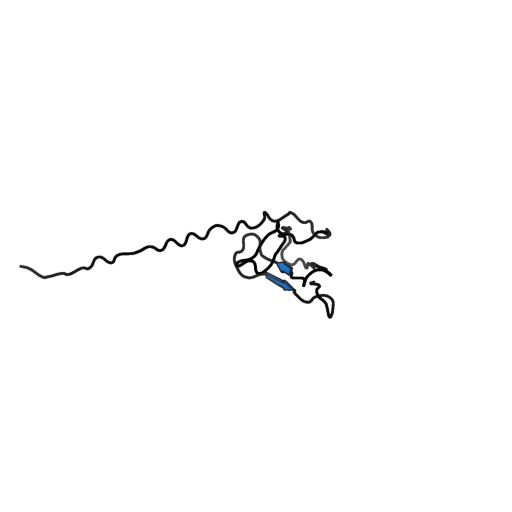66 5.777 1.00 92.94 83 TYR A O 1
ATOM 630 N N . ALA A 1 84 ? -7.563 6.573 6.531 1.00 90.88 84 ALA A N 1
ATOM 631 C CA . ALA A 1 84 ? -8.928 6.384 7.006 1.00 90.88 84 ALA A CA 1
ATOM 632 C C . ALA A 1 84 ? -9.874 6.409 5.799 1.00 90.88 84 ALA A C 1
ATOM 634 O O . ALA A 1 84 ? -9.676 7.192 4.873 1.00 90.88 84 ALA A O 1
ATOM 635 N N . ASP A 1 85 ? -10.904 5.564 5.805 1.00 86.88 85 ASP A N 1
ATOM 636 C CA . ASP A 1 85 ? -11.829 5.494 4.675 1.00 86.88 85 ASP A CA 1
ATOM 637 C C . ASP A 1 85 ? -12.513 6.847 4.424 1.00 86.88 85 ASP A C 1
ATOM 639 O O . ASP A 1 85 ? -13.041 7.473 5.348 1.00 86.88 85 ASP A O 1
ATOM 643 N N . GLY A 1 86 ? -12.480 7.302 3.171 1.00 81.75 86 GLY A N 1
ATOM 644 C CA . GLY A 1 86 ? -12.989 8.610 2.759 1.00 81.75 86 GLY A CA 1
ATOM 645 C C . GLY A 1 86 ? -12.173 9.812 3.250 1.00 81.75 86 GLY A C 1
ATOM 646 O O . GLY A 1 86 ? -12.646 10.940 3.114 1.00 81.75 86 GLY A O 1
ATOM 647 N N . ALA A 1 87 ? -10.987 9.609 3.832 1.00 80.38 87 ALA A N 1
ATOM 648 C CA . ALA A 1 87 ? -10.089 10.710 4.151 1.00 80.38 87 ALA A CA 1
ATOM 649 C C . ALA A 1 87 ? -9.413 11.245 2.885 1.00 80.38 87 ALA A C 1
ATOM 651 O O . ALA A 1 87 ? -8.917 10.488 2.056 1.00 80.38 87 ALA A O 1
ATOM 652 N N . GLU A 1 88 ? -9.357 12.567 2.780 1.00 75.06 88 GLU A N 1
ATOM 653 C CA . GLU A 1 88 ? -8.502 13.272 1.832 1.00 75.06 88 GLU A CA 1
ATOM 654 C C . GLU A 1 88 ? -7.271 13.783 2.595 1.00 75.06 88 GLU A C 1
ATOM 656 O O . GLU A 1 88 ? -7.411 14.358 3.679 1.00 75.06 88 GLU A O 1
ATOM 661 N N . GLY A 1 89 ? -6.070 13.597 2.042 1.00 76.81 89 GLY A N 1
ATOM 662 C CA . GLY A 1 89 ? -4.834 14.153 2.600 1.00 76.81 89 GLY A CA 1
ATOM 663 C C . GLY A 1 89 ? -3.899 13.110 3.206 1.00 76.81 89 GLY A C 1
ATOM 664 O O . GLY A 1 89 ? -3.565 12.132 2.550 1.00 76.81 89 GLY A O 1
ATOM 665 N N . GLU A 1 90 ? -3.416 13.372 4.421 1.00 88.31 90 GLU A N 1
ATOM 666 C CA . GLU A 1 90 ? -2.280 12.651 5.004 1.00 88.31 90 GLU A CA 1
ATOM 667 C C . GLU A 1 90 ? -2.612 11.199 5.397 1.00 88.31 90 GLU A C 1
ATOM 669 O O . GLU A 1 90 ? -3.676 10.934 5.974 1.00 88.31 90 GLU A O 1
ATOM 674 N N . PRO A 1 91 ? -1.688 10.257 5.151 1.00 91.25 91 PRO A N 1
ATOM 675 C CA . PRO A 1 91 ? -1.833 8.879 5.594 1.00 91.25 91 PRO A CA 1
ATOM 676 C C . PRO A 1 91 ? -1.758 8.759 7.124 1.00 91.25 91 PRO A C 1
ATOM 678 O O . PRO A 1 91 ? -1.055 9.495 7.815 1.00 91.25 91 PRO A O 1
ATOM 681 N N . LEU A 1 92 ? -2.471 7.771 7.665 1.00 91.62 92 LEU A N 1
ATOM 682 C CA . LEU A 1 92 ? -2.384 7.343 9.063 1.00 91.62 92 LEU A CA 1
ATOM 683 C C . LEU A 1 92 ? -1.036 6.681 9.379 1.00 91.62 92 LEU A C 1
ATOM 685 O O . LEU A 1 92 ? -0.575 6.744 10.519 1.00 91.62 92 LEU A O 1
ATOM 689 N N . ALA A 1 93 ? -0.455 5.999 8.392 1.00 91.31 93 ALA A N 1
ATOM 690 C CA . ALA A 1 93 ? 0.840 5.333 8.461 1.00 91.31 93 ALA A CA 1
ATOM 691 C C . ALA A 1 93 ? 1.380 5.108 7.045 1.00 91.31 93 ALA A C 1
ATOM 693 O O . ALA A 1 93 ? 0.589 4.911 6.120 1.00 91.31 93 ALA A O 1
ATOM 694 N N . THR A 1 94 ? 2.703 5.100 6.902 1.00 92.44 94 THR A N 1
ATOM 695 C CA . THR A 1 94 ? 3.408 4.801 5.652 1.00 92.44 94 THR A CA 1
ATOM 696 C C . THR A 1 94 ? 4.639 3.957 5.933 1.00 92.44 94 THR A C 1
ATOM 698 O O . THR A 1 94 ? 5.197 4.066 7.025 1.00 92.44 94 THR A O 1
ATOM 701 N N . ASP A 1 95 ? 5.068 3.178 4.950 1.00 91.50 95 ASP A N 1
ATOM 702 C CA . ASP A 1 95 ? 6.323 2.425 4.986 1.00 91.50 95 ASP A CA 1
ATOM 703 C C . ASP A 1 95 ? 6.851 2.246 3.548 1.00 91.50 95 ASP A C 1
ATOM 705 O O . ASP A 1 95 ? 6.072 1.881 2.658 1.00 91.50 95 ASP A O 1
ATOM 709 N N . ASP A 1 96 ? 8.126 2.574 3.317 1.00 84.88 96 ASP A N 1
ATOM 710 C CA . ASP A 1 96 ? 8.822 2.526 2.020 1.00 84.88 96 ASP A CA 1
ATOM 711 C C . ASP A 1 96 ? 10.136 1.717 2.037 1.00 84.88 96 ASP A C 1
ATOM 713 O O . ASP A 1 96 ? 10.761 1.558 0.994 1.00 84.88 96 ASP A O 1
ATOM 717 N N . ASP A 1 97 ? 10.567 1.197 3.192 1.00 75.19 97 ASP A N 1
ATOM 718 C CA . ASP A 1 97 ? 11.843 0.481 3.356 1.00 75.19 97 ASP A CA 1
ATOM 719 C C . ASP A 1 97 ? 11.816 -0.592 4.472 1.00 75.19 97 ASP A C 1
ATOM 721 O O . ASP A 1 97 ? 12.718 -0.738 5.308 1.00 75.19 97 ASP A O 1
ATOM 725 N N . GLY A 1 98 ? 10.763 -1.402 4.476 1.00 63.34 98 GLY A N 1
ATOM 726 C CA . GLY A 1 98 ? 10.563 -2.498 5.414 1.00 63.34 98 GLY A CA 1
ATOM 727 C C . GLY A 1 98 ? 11.405 -3.754 5.129 1.00 63.34 98 GLY A C 1
ATOM 728 O O . GLY A 1 98 ? 11.754 -4.073 4.001 1.00 63.34 98 GLY A O 1
ATOM 729 N N . LEU A 1 99 ? 11.628 -4.563 6.180 1.00 66.62 99 LEU A N 1
ATOM 730 C CA . LEU A 1 99 ? 12.235 -5.915 6.131 1.00 66.62 99 LEU A CA 1
ATOM 731 C C . LEU A 1 99 ? 13.770 -6.026 5.909 1.00 66.62 99 LEU A C 1
ATOM 733 O O . LEU A 1 99 ? 14.212 -7.074 5.449 1.00 66.62 99 LEU A O 1
ATOM 737 N N . GLU A 1 100 ? 14.570 -5.061 6.393 1.00 70.19 100 GLU A N 1
ATOM 738 C CA . GLU A 1 100 ? 16.044 -4.916 6.188 1.00 70.19 100 GLU A CA 1
ATOM 739 C C . GLU A 1 100 ? 16.385 -4.146 4.885 1.00 70.19 100 GLU A C 1
ATOM 741 O O . GLU A 1 100 ? 15.480 -3.612 4.262 1.00 70.19 100 GLU A O 1
ATOM 746 N N . GLU A 1 101 ? 17.668 -3.983 4.504 1.00 63.97 101 GLU A N 1
ATOM 747 C CA . GLU A 1 101 ? 18.047 -3.297 3.243 1.00 63.97 101 GLU A CA 1
ATOM 748 C C . GLU A 1 101 ? 17.334 -3.957 2.041 1.00 63.97 101 GLU A C 1
ATOM 750 O O . GLU A 1 101 ? 17.581 -5.131 1.753 1.00 63.97 101 GLU A O 1
ATOM 755 N N . GLY A 1 102 ? 16.476 -3.218 1.326 1.00 73.25 102 GLY A N 1
ATOM 756 C CA . GLY A 1 102 ? 15.688 -3.764 0.216 1.00 73.25 102 GLY A CA 1
ATOM 757 C C . GLY A 1 102 ? 14.719 -2.766 -0.423 1.00 73.25 102 GLY A C 1
ATOM 758 O O . GLY A 1 102 ? 14.824 -1.568 -0.190 1.00 73.25 102 GLY A O 1
ATOM 759 N N . THR A 1 103 ? 13.813 -3.288 -1.253 1.00 82.69 103 THR A N 1
ATOM 760 C CA . THR A 1 103 ? 12.744 -2.564 -1.973 1.00 82.69 103 THR A CA 1
ATOM 761 C C . THR A 1 103 ? 11.350 -3.001 -1.502 1.00 82.69 103 THR A C 1
ATOM 763 O O . THR A 1 103 ? 10.388 -2.933 -2.263 1.00 82.69 103 THR A O 1
ATOM 766 N N . ASP A 1 104 ? 11.252 -3.552 -0.288 1.00 88.81 104 ASP A N 1
ATOM 767 C CA . ASP A 1 104 ? 10.028 -4.100 0.309 1.00 88.81 104 ASP A CA 1
ATOM 768 C C . ASP A 1 104 ? 9.471 -3.128 1.374 1.00 88.81 104 ASP A C 1
ATOM 770 O O . ASP A 1 104 ? 10.192 -2.272 1.868 1.00 88.81 104 ASP A O 1
ATOM 774 N N . ALA A 1 105 ? 8.201 -3.282 1.772 1.00 86.25 105 ALA A N 1
ATOM 775 C CA . ALA A 1 105 ? 7.545 -2.451 2.797 1.00 86.25 105 ALA A CA 1
ATOM 776 C C . ALA A 1 105 ? 6.782 -3.300 3.841 1.00 86.25 105 ALA A C 1
ATOM 778 O O . ALA A 1 105 ? 6.272 -4.380 3.498 1.00 86.25 105 ALA A O 1
ATOM 779 N N . ARG A 1 106 ? 6.696 -2.850 5.111 1.00 88.75 106 ARG A N 1
ATOM 780 C CA . ARG A 1 106 ? 6.050 -3.602 6.223 1.00 88.75 106 ARG A CA 1
ATOM 781 C C . ARG A 1 106 ? 5.336 -2.799 7.328 1.00 88.75 106 ARG A C 1
ATOM 783 O O . ARG A 1 106 ? 6.033 -2.100 8.084 1.00 88.75 106 ARG A O 1
#

Radius of gyration: 23.08 Å; chains: 1; bounding box: 47×82×36 Å

Secondary structure (DSSP, 8-state):
-------------------PPP----PEE--TT--------TTSEE-GGG--EE--EE----TT------B--SSS---EEE--TT--SS-SEEESS-SSSSS-B-

Sequence (106 aa):
MNRPSLAAAVSTVALLWAAAPALAQDAQPLRIGATVNGALTDADGKAADDEYRYDDYRFDARAGQRLEAILRSDAFDAYLAIYADGAEGEPLATDDDGLEEGTDAR

pLDDT: mean 79.83, std 18.99, range [38.47, 97.0]

Foldseek 3Di:
DDDDDDDDDDDDPPPPPPPDPQPQPPAAEDEAPDDDDDDFDPVAHADPPRPDGDHHHDYDDDPPDDGDDKFDDPPAQDKDFAPDPPDDDDGPDIFRQPDPGDSMTD